Protein AF-A0A2W0AAY9-F1 (afdb_monomer_lite)

Foldseek 3Di:
DDDDDDDDDDDDDDDDDDPPPPPPDDDPPPPDFDPDQAKKFWFFKFFAPDKDWLFQLDADPPSFIWIWLDDHRMTTTITGHNDQFDDPDPRRVVSSVVVVVSCVVPTDTDGDDPSDIGNDSVVVNVVVVVVVVVD

pLDDT: mean 79.83, std 24.6, range [33.19, 98.56]

Sequence (135 aa):
MPVKTMRTARKSTGNNREDLHVRIGEASHTAETVPGEGGRYVYGIVQTKDHMNFGKIGIGGAGEPVYTVNYLDIAAVVSKTPVAIFDPTRENALAHEHVIETVMKNHTIIPMSFGTVFRTDDDIREVLKGIYASL

Structure (mmCIF, N/CA/C/O backbone):
data_AF-A0A2W0AAY9-F1
#
_entry.id   AF-A0A2W0AAY9-F1
#
loop_
_atom_site.group_PDB
_atom_site.id
_atom_site.type_symbol
_atom_site.label_atom_id
_atom_site.label_alt_id
_atom_site.label_comp_id
_atom_site.label_asym_id
_atom_site.label_entity_id
_atom_site.label_seq_id
_atom_site.pdbx_PDB_ins_code
_atom_site.Cartn_x
_atom_site.Cartn_y
_atom_site.Cartn_z
_atom_site.occupancy
_atom_site.B_iso_or_equiv
_atom_site.auth_seq_id
_atom_site.auth_comp_id
_atom_site.auth_asym_id
_atom_site.auth_atom_id
_atom_site.pdbx_PDB_model_num
ATOM 1 N N . MET A 1 1 ? 70.825 -18.031 16.652 1.00 38.88 1 MET A N 1
ATOM 2 C CA . MET A 1 1 ? 70.180 -17.193 17.685 1.00 38.88 1 MET A CA 1
ATOM 3 C C . MET A 1 1 ? 69.015 -17.974 18.283 1.00 38.88 1 MET A C 1
ATOM 5 O O . MET A 1 1 ? 68.163 -18.400 17.512 1.00 38.88 1 MET A O 1
ATOM 9 N N . PRO A 1 2 ? 69.016 -18.248 19.598 1.00 50.50 2 PRO A N 1
ATOM 10 C CA . PRO A 1 2 ? 67.968 -18.991 20.297 1.00 50.50 2 PRO A CA 1
ATOM 11 C C . PRO A 1 2 ? 66.962 -18.033 20.951 1.00 50.50 2 PRO A C 1
ATOM 13 O O . PRO A 1 2 ? 67.386 -16.997 21.444 1.00 50.50 2 PRO A O 1
ATOM 16 N N . VAL A 1 3 ? 65.684 -18.405 21.079 1.00 34.91 3 VAL A N 1
ATOM 17 C CA . VAL A 1 3 ? 64.885 -18.035 22.264 1.00 34.91 3 VAL A CA 1
ATOM 18 C C . VAL A 1 3 ? 63.888 -19.152 22.570 1.00 34.91 3 VAL A C 1
ATOM 20 O O . VAL A 1 3 ? 62.930 -19.405 21.848 1.00 34.91 3 VAL A O 1
ATOM 23 N N . LYS A 1 4 ? 64.153 -19.822 23.686 1.00 36.84 4 LYS A N 1
ATOM 24 C CA . LYS A 1 4 ? 63.231 -20.648 24.463 1.00 36.84 4 LYS A CA 1
ATOM 25 C C . LYS A 1 4 ? 62.432 -19.691 25.352 1.00 36.84 4 LYS A C 1
ATOM 27 O O . LYS A 1 4 ? 63.068 -18.853 25.981 1.00 36.84 4 LYS A O 1
ATOM 32 N N . THR A 1 5 ? 61.113 -19.832 25.496 1.00 36.00 5 THR A N 1
ATOM 33 C CA . THR A 1 5 ? 60.417 -19.516 26.763 1.00 36.00 5 THR A CA 1
ATOM 34 C C . THR A 1 5 ? 59.092 -20.274 26.863 1.00 36.00 5 THR A C 1
ATOM 36 O O . THR A 1 5 ? 58.284 -20.309 25.945 1.00 36.00 5 THR A O 1
ATOM 39 N N . MET A 1 6 ? 58.970 -20.937 28.011 1.00 38.47 6 MET A N 1
ATOM 40 C CA . MET A 1 6 ? 57.906 -21.805 28.514 1.00 38.47 6 MET A CA 1
ATOM 41 C C . MET A 1 6 ? 56.672 -21.018 28.988 1.00 38.47 6 MET A C 1
ATOM 43 O O . MET A 1 6 ? 56.782 -19.810 29.182 1.00 38.47 6 MET A O 1
ATOM 47 N N . ARG A 1 7 ? 55.630 -21.785 29.386 1.00 33.81 7 ARG A N 1
ATOM 48 C CA . ARG A 1 7 ? 54.525 -21.512 30.354 1.00 33.81 7 ARG A CA 1
ATOM 49 C C . ARG A 1 7 ? 53.152 -21.428 29.666 1.00 33.81 7 ARG A C 1
ATOM 51 O O . ARG A 1 7 ? 53.025 -20.701 28.701 1.00 33.81 7 ARG A O 1
ATOM 58 N N . THR A 1 8 ? 52.063 -22.093 30.063 1.00 33.50 8 THR A N 1
ATOM 59 C CA . THR A 1 8 ? 51.710 -23.015 31.161 1.00 33.50 8 THR A CA 1
ATOM 60 C C . THR A 1 8 ? 50.354 -23.638 30.784 1.00 33.50 8 THR A C 1
ATOM 62 O O . THR A 1 8 ? 49.500 -22.943 30.242 1.00 33.50 8 THR A O 1
ATOM 65 N N . ALA A 1 9 ? 50.118 -24.916 31.089 1.00 45.91 9 ALA A N 1
ATOM 66 C CA . ALA A 1 9 ? 48.795 -25.535 30.973 1.00 45.91 9 ALA A CA 1
ATOM 67 C C . ALA A 1 9 ? 47.847 -25.060 32.093 1.00 45.91 9 ALA A C 1
ATOM 69 O O . ALA A 1 9 ? 48.231 -25.093 33.262 1.00 45.91 9 ALA A O 1
ATOM 70 N N . ARG A 1 10 ? 46.591 -24.716 31.771 1.00 35.84 10 ARG A N 1
ATOM 71 C CA . ARG A 1 10 ? 45.456 -24.791 32.711 1.00 35.84 10 ARG A CA 1
ATOM 72 C C . ARG A 1 10 ? 44.188 -25.256 31.996 1.00 35.84 10 ARG A C 1
ATOM 74 O O . ARG A 1 10 ? 43.876 -24.821 30.896 1.00 35.84 10 ARG A O 1
ATOM 81 N N . LYS A 1 11 ? 43.503 -26.179 32.666 1.00 44.19 11 LYS A N 1
ATOM 82 C CA . LYS A 1 11 ? 42.285 -26.902 32.297 1.00 44.19 11 LYS A CA 1
ATOM 83 C C . LYS A 1 11 ? 41.090 -26.241 33.000 1.00 44.19 11 LYS A C 1
ATOM 85 O O . LYS A 1 11 ? 41.180 -26.044 34.207 1.00 44.19 11 LYS A O 1
ATOM 90 N N . SER A 1 12 ? 39.991 -25.974 32.295 1.00 36.59 12 SER A N 1
ATOM 91 C CA . SER A 1 12 ? 38.618 -25.874 32.843 1.00 36.59 12 SER A CA 1
ATOM 92 C C . SER A 1 12 ? 37.641 -25.812 31.661 1.00 36.59 12 SER A C 1
ATOM 94 O O . SER A 1 12 ? 37.704 -24.878 30.872 1.00 36.59 12 SER A O 1
ATOM 96 N N . THR A 1 13 ? 36.910 -26.877 31.332 1.00 36.78 13 THR A N 1
ATOM 97 C CA . THR A 1 13 ? 35.576 -27.201 31.878 1.00 36.78 13 THR A CA 1
ATOM 98 C C . THR A 1 13 ? 34.615 -26.011 31.804 1.00 36.78 13 THR A C 1
ATOM 100 O O . THR A 1 13 ? 34.746 -25.077 32.587 1.00 36.78 13 THR A O 1
ATOM 103 N N . GLY A 1 14 ? 33.630 -26.065 30.906 1.00 33.19 14 GLY A N 1
ATOM 104 C CA . GLY A 1 14 ? 32.575 -25.055 30.836 1.00 33.19 14 GLY A CA 1
ATOM 105 C C . GLY A 1 14 ? 31.747 -25.173 29.567 1.00 33.19 14 GLY A C 1
ATOM 106 O O . GLY A 1 14 ? 32.127 -24.663 28.524 1.00 33.19 14 GLY A O 1
ATOM 107 N N . ASN A 1 15 ? 30.646 -25.900 29.682 1.00 37.12 15 ASN A N 1
ATOM 108 C CA . ASN A 1 15 ? 29.690 -26.237 28.642 1.00 37.12 15 ASN A CA 1
ATOM 109 C C . ASN A 1 15 ? 28.821 -25.026 28.234 1.00 37.12 15 ASN A C 1
ATOM 111 O O . ASN A 1 15 ? 28.403 -24.257 29.096 1.00 37.12 15 ASN A O 1
ATOM 115 N N . ASN A 1 16 ? 28.492 -24.972 26.942 1.00 44.91 16 ASN A N 1
ATOM 116 C CA . ASN A 1 16 ? 27.255 -24.456 26.345 1.00 44.91 16 ASN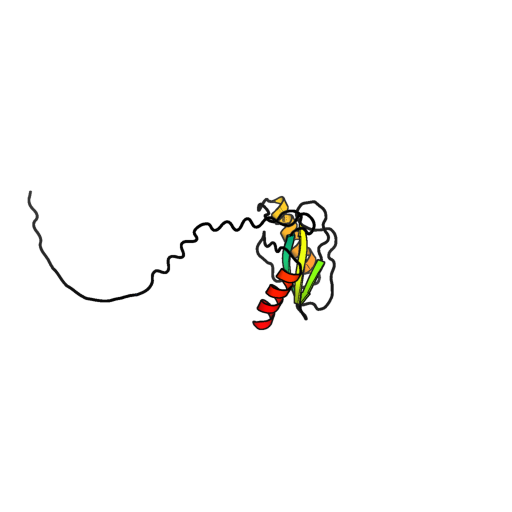 A CA 1
ATOM 117 C C . ASN A 1 16 ? 26.857 -22.984 26.579 1.00 44.91 16 ASN A C 1
ATOM 119 O O . ASN A 1 16 ? 26.232 -22.658 27.588 1.00 44.91 16 ASN A O 1
ATOM 123 N N . ARG A 1 17 ? 27.076 -22.130 25.568 1.00 41.09 17 ARG A N 1
ATOM 124 C CA . ARG A 1 17 ? 26.147 -21.051 25.188 1.00 41.09 17 ARG A CA 1
ATOM 125 C C . ARG A 1 17 ? 26.140 -20.917 23.667 1.00 41.09 17 ARG A C 1
ATOM 127 O O . ARG A 1 17 ? 27.178 -21.012 23.026 1.00 41.09 17 ARG A O 1
ATOM 134 N N . GLU A 1 18 ? 24.935 -20.816 23.139 1.00 42.56 18 GLU A N 1
ATOM 135 C CA . GLU A 1 18 ? 24.558 -21.045 21.754 1.00 42.56 18 GLU A CA 1
ATOM 136 C C . GLU A 1 18 ? 24.940 -19.866 20.857 1.00 42.56 18 GLU A C 1
ATOM 138 O O . GLU A 1 18 ? 24.327 -18.803 20.918 1.00 42.56 18 GLU A O 1
ATOM 143 N N . ASP A 1 19 ? 25.908 -20.080 19.969 1.00 34.84 19 ASP A N 1
ATOM 144 C CA . ASP A 1 19 ? 26.074 -19.253 18.779 1.00 34.84 19 ASP A CA 1
ATOM 145 C C . ASP A 1 19 ? 25.042 -19.704 17.737 1.00 34.84 19 ASP A C 1
ATOM 147 O O . ASP A 1 19 ? 25.349 -20.473 16.819 1.00 34.84 19 ASP A O 1
ATOM 151 N N . LEU A 1 20 ? 23.799 -19.235 17.888 1.00 40.38 20 LEU A N 1
ATOM 152 C CA . LEU A 1 20 ? 22.749 -19.346 16.876 1.00 40.38 20 LEU A CA 1
ATOM 153 C C . LEU A 1 20 ? 23.113 -18.449 15.682 1.00 40.38 20 LEU A C 1
ATOM 155 O O . LEU A 1 20 ? 22.537 -17.390 15.448 1.00 40.38 20 LEU A O 1
ATOM 159 N N . HIS A 1 21 ? 24.111 -18.884 14.917 1.00 35.22 21 HIS A N 1
ATOM 160 C CA . HIS A 1 21 ? 24.329 -18.418 13.561 1.00 35.22 21 HIS A CA 1
ATOM 161 C C . HIS A 1 21 ? 23.132 -18.887 12.739 1.00 35.22 21 HIS A C 1
ATOM 163 O O . HIS A 1 21 ? 23.084 -20.033 12.286 1.00 35.22 21 HIS A O 1
ATOM 169 N N . VAL A 1 22 ? 22.154 -18.001 12.560 1.00 35.56 22 VAL A N 1
ATOM 170 C CA . VAL A 1 22 ? 21.083 -18.181 11.583 1.00 35.56 22 VAL A CA 1
ATOM 171 C C . VAL A 1 22 ? 21.741 -18.186 10.207 1.00 35.56 22 VAL A C 1
ATOM 173 O O . VAL A 1 22 ? 21.984 -17.151 9.590 1.00 35.56 22 VAL A O 1
ATOM 176 N N . ARG A 1 23 ? 22.085 -19.384 9.737 1.00 40.12 23 ARG A N 1
ATOM 177 C CA . ARG A 1 23 ? 22.377 -19.635 8.333 1.00 40.12 23 ARG A CA 1
ATOM 178 C C . ARG A 1 23 ? 21.058 -19.467 7.597 1.00 40.12 23 ARG A C 1
ATOM 180 O O . ARG A 1 23 ? 20.274 -20.408 7.521 1.00 40.12 23 ARG A O 1
ATOM 187 N N . ILE A 1 24 ? 20.810 -18.261 7.090 1.00 48.47 24 ILE A N 1
ATOM 188 C CA . ILE A 1 24 ? 19.797 -18.023 6.061 1.00 48.47 24 ILE A CA 1
ATOM 189 C C . ILE A 1 24 ? 20.329 -18.703 4.795 1.00 48.47 24 ILE A C 1
ATOM 191 O O . ILE A 1 24 ? 20.974 -18.091 3.951 1.00 48.47 24 ILE A O 1
ATOM 195 N N . GLY A 1 25 ? 20.172 -20.025 4.757 1.00 34.09 25 GLY A N 1
ATOM 196 C CA . GLY A 1 25 ? 20.272 -20.812 3.545 1.00 34.09 25 GLY A CA 1
ATOM 197 C C . GLY A 1 25 ? 19.035 -20.527 2.712 1.00 34.09 25 GLY A C 1
ATOM 198 O O . GLY A 1 25 ? 17.918 -20.538 3.228 1.00 34.09 25 GLY A O 1
ATOM 199 N N . GLU A 1 26 ? 19.271 -20.231 1.443 1.00 46.94 26 GLU A N 1
ATOM 200 C CA . GLU A 1 26 ? 18.270 -20.075 0.401 1.00 46.94 26 GLU A CA 1
ATOM 201 C C . GLU A 1 26 ? 17.235 -21.204 0.469 1.00 46.94 26 GLU A C 1
ATOM 203 O O . GLU A 1 26 ? 17.510 -22.358 0.144 1.00 46.94 26 GLU A O 1
ATOM 208 N N . ALA A 1 27 ? 16.019 -20.853 0.870 1.00 36.41 27 ALA A N 1
ATOM 209 C CA . ALA A 1 27 ? 14.829 -21.605 0.526 1.00 36.41 27 ALA A CA 1
ATOM 210 C C . ALA A 1 27 ? 13.978 -20.692 -0.350 1.00 36.41 27 ALA A C 1
ATOM 212 O O . ALA A 1 27 ? 13.080 -19.988 0.112 1.00 36.41 27 ALA A O 1
ATOM 213 N N . SER A 1 28 ? 14.318 -20.690 -1.638 1.00 47.25 28 SER A N 1
ATOM 214 C CA . SER A 1 28 ? 13.440 -20.259 -2.714 1.00 47.25 28 SER A CA 1
ATOM 215 C C . SER A 1 28 ? 12.136 -21.046 -2.623 1.00 47.25 28 SER A C 1
ATOM 217 O O . SER A 1 28 ? 12.020 -22.147 -3.154 1.00 47.25 28 SER A O 1
ATOM 219 N N . HIS A 1 29 ? 11.132 -20.484 -1.959 1.00 37.22 29 HIS A N 1
ATOM 220 C CA . HIS A 1 29 ? 9.752 -20.862 -2.218 1.00 37.22 29 HIS A CA 1
ATOM 221 C C . HIS A 1 29 ? 9.264 -20.065 -3.425 1.00 37.22 29 HIS A C 1
ATOM 223 O O . HIS A 1 29 ? 8.485 -19.121 -3.309 1.00 37.22 29 HIS A O 1
ATOM 229 N N . THR A 1 30 ? 9.726 -20.475 -4.606 1.00 42.53 30 THR A N 1
ATOM 230 C CA . THR A 1 30 ? 9.047 -20.170 -5.865 1.00 42.53 30 THR A CA 1
ATOM 231 C C . THR A 1 30 ? 7.753 -20.980 -5.871 1.00 42.53 30 THR A C 1
ATOM 233 O O . THR A 1 30 ? 7.698 -22.097 -6.370 1.00 42.53 30 THR A O 1
ATOM 236 N N . ALA A 1 31 ? 6.721 -20.463 -5.213 1.00 41.50 31 ALA A N 1
ATOM 237 C CA . ALA A 1 31 ? 5.366 -20.954 -5.393 1.00 41.50 31 ALA A CA 1
ATOM 238 C C . ALA A 1 31 ? 4.723 -20.066 -6.455 1.00 41.50 31 ALA A C 1
ATOM 240 O O . ALA A 1 31 ? 4.442 -18.893 -6.205 1.00 41.50 31 ALA A O 1
ATOM 241 N N . GLU A 1 32 ? 4.588 -20.631 -7.650 1.00 41.00 32 GLU A N 1
ATOM 242 C CA . GLU A 1 32 ? 3.965 -20.010 -8.812 1.00 41.00 32 GLU A CA 1
ATOM 243 C C . GLU A 1 32 ? 2.607 -19.407 -8.434 1.00 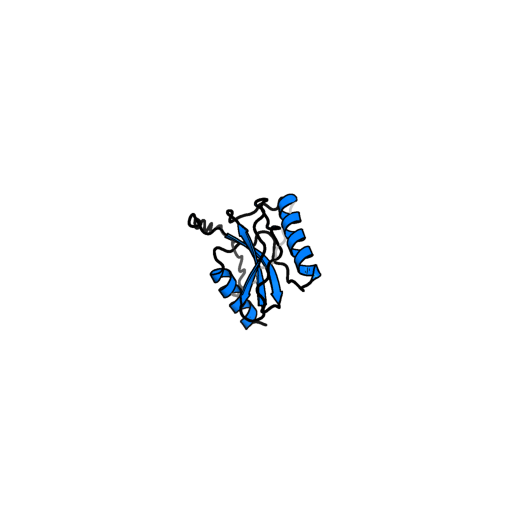41.00 32 GLU A C 1
ATOM 245 O O . GLU A 1 32 ? 1.764 -20.044 -7.797 1.00 41.00 32 GLU A O 1
ATOM 250 N N . THR A 1 33 ? 2.407 -18.144 -8.801 1.00 43.22 33 THR A N 1
ATOM 251 C CA . THR A 1 33 ? 1.114 -17.480 -8.695 1.00 43.22 33 THR A CA 1
ATOM 252 C C . THR A 1 33 ? 0.148 -18.137 -9.674 1.00 43.22 33 THR A C 1
ATOM 254 O O . THR A 1 33 ? 0.457 -18.317 -10.852 1.00 43.22 33 THR A O 1
ATOM 257 N N . VAL A 1 34 ? -1.041 -18.501 -9.194 1.00 48.03 34 VAL A N 1
ATOM 258 C CA . VAL A 1 34 ? -2.111 -19.015 -10.056 1.00 48.03 34 VAL A CA 1
ATOM 259 C C . VAL A 1 34 ? -2.428 -17.938 -11.109 1.00 48.03 34 VAL A C 1
ATOM 261 O O . VAL A 1 34 ? -2.650 -16.782 -10.727 1.00 48.03 34 VAL A O 1
ATOM 264 N N . PRO A 1 35 ? -2.436 -18.254 -12.418 1.00 39.53 35 PRO A N 1
ATOM 265 C CA . PRO A 1 35 ? -2.746 -17.271 -13.450 1.00 39.53 35 PRO A CA 1
ATOM 266 C C . PRO A 1 35 ? -4.184 -16.767 -13.275 1.00 39.53 35 PRO A C 1
ATOM 268 O O . PRO A 1 35 ? -5.134 -17.502 -13.530 1.00 39.53 35 PRO A O 1
ATOM 271 N N . GLY A 1 36 ? -4.351 -15.521 -12.826 1.00 51.84 36 GLY A N 1
ATOM 272 C CA . GLY A 1 36 ? -5.656 -14.852 -12.822 1.00 51.84 36 GLY A CA 1
ATOM 273 C C . GLY A 1 36 ? -5.907 -13.847 -11.699 1.00 51.84 36 GLY A C 1
ATOM 274 O O . GLY A 1 36 ? -6.631 -12.884 -11.935 1.00 51.84 36 GLY A O 1
ATOM 275 N N . GLU A 1 37 ? -5.313 -14.003 -10.510 1.00 61.66 37 GLU A N 1
ATOM 276 C CA . GLU A 1 37 ? -5.704 -13.159 -9.358 1.00 61.66 37 GLU A CA 1
ATOM 277 C C . GLU A 1 37 ? -4.720 -12.048 -8.978 1.00 61.66 37 GLU A C 1
ATOM 279 O O . GLU A 1 37 ? -5.132 -11.096 -8.303 1.00 61.66 37 GLU A O 1
ATOM 284 N N . GLY A 1 38 ? -3.477 -12.112 -9.476 1.00 78.25 38 GLY A N 1
ATOM 285 C CA . GLY A 1 38 ? -2.420 -11.126 -9.220 1.00 78.25 38 GLY A CA 1
ATOM 286 C C . GLY A 1 38 ? -2.042 -11.003 -7.735 1.00 78.25 38 GLY A C 1
ATOM 287 O O . GLY A 1 38 ? -2.845 -11.249 -6.842 1.00 78.25 38 GLY A O 1
ATOM 288 N N . GLY A 1 39 ? -0.812 -10.593 -7.443 1.00 92.19 39 GLY A N 1
ATOM 289 C CA . GLY A 1 39 ? -0.424 -10.235 -6.081 1.00 92.19 39 GLY A CA 1
ATOM 290 C C . GLY A 1 39 ? -1.141 -8.975 -5.576 1.00 92.19 39 GLY A C 1
ATOM 291 O O . GLY A 1 39 ? -1.805 -8.246 -6.323 1.00 92.19 39 GLY A O 1
ATOM 292 N N . ARG A 1 40 ? -0.981 -8.703 -4.283 1.00 95.44 40 ARG A N 1
ATOM 293 C CA . ARG A 1 40 ? -1.370 -7.465 -3.607 1.00 95.44 40 ARG A CA 1
ATOM 294 C C . ARG A 1 40 ? -0.128 -6.779 -3.090 1.00 95.44 40 ARG A C 1
ATOM 296 O O . ARG A 1 40 ? 0.484 -7.252 -2.138 1.00 95.44 40 ARG A O 1
ATOM 303 N N . TYR A 1 41 ? 0.242 -5.680 -3.727 1.00 97.00 41 TYR A N 1
ATOM 304 C CA . TYR A 1 41 ? 1.323 -4.841 -3.244 1.00 97.00 41 TYR A CA 1
ATOM 305 C C . TYR A 1 41 ? 0.801 -3.996 -2.081 1.00 97.00 41 TYR A C 1
ATOM 307 O O . TYR A 1 41 ? -0.186 -3.281 -2.248 1.00 97.00 41 TYR A O 1
ATOM 315 N N . VAL A 1 42 ? 1.446 -4.071 -0.916 1.00 98.00 42 VAL A N 1
ATOM 316 C CA . VAL A 1 42 ? 1.035 -3.370 0.308 1.00 98.00 42 VAL A CA 1
ATOM 317 C C . VAL A 1 42 ? 1.920 -2.150 0.532 1.00 98.00 42 VAL A C 1
ATOM 319 O O . VAL A 1 42 ? 3.142 -2.255 0.604 1.00 98.00 42 VAL A O 1
ATOM 322 N N . TYR A 1 43 ? 1.293 -0.985 0.673 1.00 98.25 43 TYR A N 1
ATOM 323 C CA . TYR A 1 43 ? 1.982 0.285 0.921 1.00 98.25 43 TYR A CA 1
ATOM 324 C C . TYR A 1 43 ? 2.127 0.584 2.412 1.00 98.25 43 TYR A C 1
ATOM 326 O O . TYR A 1 43 ? 3.129 1.141 2.848 1.00 98.25 43 TYR A O 1
ATOM 334 N N . GLY A 1 44 ? 1.129 0.210 3.208 1.00 98.25 44 GLY A N 1
ATOM 335 C CA . GLY A 1 44 ? 1.107 0.501 4.634 1.00 98.25 44 GLY A CA 1
ATOM 336 C C . GLY A 1 44 ? -0.221 0.146 5.281 1.00 98.25 44 GLY A C 1
ATOM 337 O O . GLY A 1 44 ? -1.123 -0.379 4.626 1.00 98.25 44 GLY A O 1
ATOM 338 N N . ILE A 1 45 ? -0.333 0.446 6.571 1.00 98.25 45 ILE A N 1
ATOM 339 C CA . ILE A 1 45 ? -1.529 0.193 7.379 1.00 98.25 45 ILE A CA 1
ATOM 340 C C . ILE A 1 45 ? -2.053 1.521 7.923 1.00 98.25 45 ILE A C 1
ATOM 342 O O . ILE A 1 45 ? -1.281 2.348 8.404 1.00 98.25 45 ILE A O 1
ATOM 346 N N . VAL A 1 46 ? -3.364 1.719 7.852 1.00 98.25 46 VAL A N 1
ATOM 347 C CA . VAL A 1 46 ? -4.079 2.887 8.378 1.00 98.25 46 VAL A CA 1
ATOM 348 C C . VAL A 1 46 ? -5.118 2.446 9.405 1.00 98.25 46 VAL A C 1
ATOM 350 O O . VAL A 1 46 ? -5.633 1.330 9.331 1.00 98.25 46 VAL A O 1
ATOM 353 N N . GLN A 1 47 ? -5.461 3.323 10.347 1.00 97.25 47 GLN A N 1
ATOM 354 C CA . GLN A 1 47 ? -6.603 3.109 11.235 1.00 97.25 47 GLN A CA 1
ATOM 355 C C . GLN A 1 47 ? -7.873 3.642 10.559 1.00 97.25 47 GLN A C 1
ATOM 357 O O . GLN A 1 47 ? -8.031 4.850 10.393 1.00 97.25 47 GLN A O 1
ATOM 362 N N . THR A 1 48 ? -8.758 2.749 10.122 1.00 96.81 48 THR A N 1
ATOM 363 C CA . THR A 1 48 ? -10.052 3.094 9.521 1.00 96.81 48 THR A CA 1
ATOM 364 C C . THR A 1 48 ? -10.990 1.888 9.495 1.00 96.81 48 THR A C 1
ATOM 366 O O . THR A 1 48 ? -10.558 0.747 9.326 1.00 96.81 48 THR A O 1
ATOM 369 N N . LYS A 1 49 ? -12.295 2.149 9.618 1.00 96.94 49 LYS A N 1
ATOM 370 C CA . LYS A 1 49 ? -13.364 1.165 9.367 1.00 96.94 49 LYS A CA 1
ATOM 371 C C . LYS A 1 49 ? -13.906 1.258 7.942 1.00 96.94 49 LYS A C 1
ATOM 373 O O . LYS A 1 49 ? -14.571 0.332 7.483 1.00 96.94 49 LYS A O 1
ATOM 378 N N . ASP A 1 50 ? -13.629 2.362 7.256 1.00 96.31 50 ASP A N 1
ATOM 379 C CA . ASP A 1 50 ? -14.201 2.654 5.952 1.00 96.31 50 ASP A CA 1
ATOM 380 C C . ASP A 1 50 ? -13.413 1.956 4.845 1.00 96.31 50 ASP A C 1
ATOM 382 O O . ASP A 1 50 ? -12.185 1.834 4.891 1.00 96.31 50 ASP A O 1
ATOM 386 N N . HIS A 1 51 ? -14.127 1.513 3.814 1.00 96.19 51 HIS A N 1
ATOM 387 C CA . HIS A 1 51 ? -13.495 1.090 2.573 1.00 96.19 51 HIS A CA 1
ATOM 388 C C . HIS A 1 51 ? -13.111 2.323 1.763 1.00 96.19 51 HIS A C 1
ATOM 390 O O . HIS A 1 51 ? -13.962 3.146 1.424 1.00 96.19 51 HIS A O 1
ATOM 396 N N . MET A 1 52 ? -11.829 2.440 1.435 1.00 96.62 52 MET A N 1
ATOM 397 C CA . MET A 1 52 ? -11.286 3.608 0.759 1.00 96.62 52 MET A CA 1
ATOM 398 C C . MET A 1 52 ? -10.717 3.259 -0.610 1.00 96.62 52 MET A C 1
ATOM 400 O O . MET A 1 52 ? -10.233 2.152 -0.847 1.00 96.62 52 MET A O 1
ATOM 404 N N . ASN A 1 53 ? -10.738 4.247 -1.502 1.00 96.19 53 ASN A N 1
ATOM 405 C CA . ASN A 1 53 ? -10.094 4.207 -2.806 1.00 96.19 53 ASN A CA 1
ATOM 406 C C . ASN A 1 53 ? -9.298 5.504 -3.001 1.00 96.19 53 ASN A C 1
ATOM 408 O O . ASN A 1 53 ? -9.828 6.592 -2.780 1.00 96.19 53 ASN A O 1
ATOM 412 N N . PHE A 1 54 ? -8.039 5.381 -3.411 1.00 96.44 54 PHE A N 1
ATOM 413 C CA . PHE A 1 54 ? -7.104 6.498 -3.585 1.00 96.44 54 PHE A CA 1
ATOM 414 C C . PHE A 1 54 ? -6.814 6.802 -5.063 1.00 96.44 54 PHE A C 1
ATOM 416 O O . PHE A 1 54 ? -5.923 7.583 -5.386 1.00 96.44 54 PHE A O 1
ATOM 423 N N . GLY A 1 55 ? -7.581 6.203 -5.974 1.00 96.00 55 GLY A N 1
ATOM 424 C CA . GLY A 1 55 ? -7.431 6.356 -7.412 1.00 96.00 55 GLY A CA 1
ATOM 425 C C . GLY A 1 55 ? -6.409 5.400 -8.024 1.00 96.00 55 GLY A C 1
ATOM 426 O O . GLY A 1 55 ? -5.856 4.514 -7.373 1.00 96.00 55 GLY A O 1
ATOM 427 N N . LYS A 1 56 ? -6.182 5.577 -9.327 1.00 96.62 56 LYS A N 1
ATOM 428 C CA . LYS A 1 56 ? -5.323 4.741 -10.181 1.00 96.62 56 LYS A CA 1
ATOM 429 C C . LYS A 1 56 ? -3.849 5.141 -10.087 1.00 96.62 56 LYS A C 1
ATOM 431 O O . LYS A 1 56 ? -3.243 5.536 -11.077 1.00 96.62 56 LYS A O 1
ATOM 436 N N . ILE A 1 57 ? -3.312 5.090 -8.874 1.00 96.06 57 ILE A N 1
ATOM 437 C CA . ILE A 1 57 ? -1.938 5.499 -8.546 1.00 96.06 57 ILE A CA 1
ATOM 438 C C . ILE A 1 57 ? -1.059 4.311 -8.127 1.00 96.06 57 ILE A C 1
ATOM 440 O O . ILE A 1 57 ? -0.013 4.495 -7.514 1.00 96.06 57 ILE A O 1
ATOM 444 N N . GLY A 1 58 ? -1.498 3.084 -8.429 1.00 94.19 58 GLY A N 1
ATOM 445 C CA . GLY A 1 58 ? -0.777 1.859 -8.107 1.00 94.19 58 GLY A CA 1
ATOM 446 C C . GLY A 1 58 ? 0.596 1.762 -8.780 1.00 94.19 58 GLY A C 1
ATOM 447 O O . GLY A 1 58 ? 0.861 2.371 -9.817 1.00 94.19 58 GLY A O 1
ATOM 448 N N . ILE A 1 59 ? 1.472 0.960 -8.178 1.00 92.62 59 ILE A N 1
ATOM 449 C CA . ILE A 1 59 ? 2.839 0.717 -8.646 1.00 92.62 59 ILE A CA 1
ATOM 450 C C . ILE A 1 59 ? 2.837 -0.163 -9.905 1.00 92.62 59 ILE A C 1
ATOM 452 O O . ILE A 1 59 ? 1.905 -0.931 -10.136 1.00 92.62 59 ILE A O 1
ATOM 456 N N . GLY A 1 60 ? 3.890 -0.069 -10.723 1.00 84.81 60 GLY A N 1
ATOM 457 C CA . GLY A 1 60 ? 4.069 -0.916 -11.908 1.00 84.81 60 GLY A CA 1
ATOM 458 C C . GLY A 1 60 ? 3.471 -0.357 -13.202 1.00 84.81 60 GLY A C 1
ATOM 459 O O . GLY A 1 60 ? 3.335 -1.096 -14.172 1.00 84.81 60 GLY A O 1
ATOM 460 N N . GLY A 1 61 ? 3.088 0.924 -13.234 1.00 79.31 61 GLY A N 1
ATOM 461 C CA . GLY A 1 61 ? 2.710 1.641 -14.463 1.00 79.31 61 GLY A CA 1
ATOM 462 C C . GLY A 1 61 ? 1.376 1.227 -15.100 1.00 79.31 61 GLY A C 1
ATOM 463 O O . GLY A 1 61 ? 0.891 1.912 -15.995 1.00 79.31 61 GLY A O 1
ATOM 464 N N . ALA A 1 62 ? 0.740 0.156 -14.617 1.00 83.06 62 ALA A N 1
ATOM 465 C CA . ALA A 1 62 ? -0.549 -0.334 -15.108 1.00 83.06 62 ALA A CA 1
ATOM 466 C C . ALA A 1 62 ? -1.746 0.546 -14.693 1.00 83.06 62 ALA A C 1
ATOM 468 O O . ALA A 1 62 ? -2.851 0.372 -15.206 1.00 83.06 62 ALA A O 1
ATOM 469 N N . GLY A 1 63 ? -1.545 1.502 -13.777 1.00 85.31 63 GLY A N 1
ATOM 470 C CA . GLY A 1 63 ? -2.621 2.365 -13.281 1.00 85.31 63 GLY A CA 1
ATOM 471 C C . GLY A 1 63 ? -3.655 1.597 -12.457 1.00 85.31 63 GLY A C 1
ATOM 472 O O . GLY A 1 63 ? -4.853 1.884 -12.531 1.00 85.31 63 GLY A O 1
ATOM 473 N N . GLU A 1 64 ? -3.205 0.604 -11.691 1.00 94.31 64 GLU A N 1
ATOM 474 C CA . GLU A 1 64 ? -4.075 -0.167 -10.807 1.00 94.31 64 GLU A CA 1
ATOM 475 C C . GLU A 1 64 ? -4.631 0.730 -9.689 1.00 94.31 64 GLU A C 1
ATOM 477 O O . GLU A 1 64 ? -3.918 1.601 -9.170 1.00 94.31 64 GLU A O 1
ATOM 482 N N . PRO A 1 65 ? -5.914 0.574 -9.320 1.00 96.50 65 PRO A N 1
ATOM 483 C CA . PRO A 1 65 ? -6.493 1.336 -8.231 1.00 96.50 65 PRO A CA 1
ATOM 484 C C . PRO A 1 65 ? -5.837 0.945 -6.906 1.00 96.50 65 PRO A C 1
ATOM 486 O O . PRO A 1 65 ? -5.664 -0.239 -6.608 1.00 96.50 65 PRO A O 1
ATOM 489 N N . VAL A 1 66 ? -5.525 1.949 -6.091 1.00 98.19 66 VAL A N 1
ATOM 490 C CA . VAL A 1 66 ? -5.131 1.752 -4.697 1.00 98.19 66 VAL A CA 1
ATOM 491 C C . VAL A 1 66 ? -6.385 1.783 -3.829 1.00 98.19 66 VAL A C 1
ATOM 493 O O . VAL A 1 66 ? -7.192 2.711 -3.922 1.00 98.19 66 VAL A O 1
ATOM 496 N N . TYR A 1 67 ? -6.560 0.770 -2.989 1.00 98.12 67 TYR A N 1
ATOM 497 C CA . TYR A 1 67 ? -7.738 0.581 -2.147 1.00 98.12 67 TYR A CA 1
ATOM 498 C C . TYR A 1 67 ? -7.366 -0.033 -0.795 1.00 98.12 67 TYR A C 1
ATOM 500 O O . TYR A 1 67 ? -6.199 -0.342 -0.549 1.00 98.12 67 TYR A O 1
ATOM 508 N N . THR A 1 68 ? -8.345 -0.195 0.095 1.00 98.44 68 THR A N 1
ATOM 509 C CA . THR A 1 68 ? -8.125 -0.806 1.411 1.00 98.44 68 THR A CA 1
ATOM 510 C C . THR A 1 68 ? -8.628 -2.242 1.519 1.00 98.44 68 THR A C 1
ATOM 512 O O . THR A 1 68 ? -9.726 -2.574 1.070 1.00 98.44 68 THR A O 1
ATOM 515 N N . VAL A 1 69 ? -7.845 -3.080 2.199 1.00 98.25 69 VAL A N 1
ATOM 516 C CA . VAL A 1 69 ? -8.286 -4.368 2.749 1.00 98.25 69 VAL A CA 1
ATOM 517 C C . VAL A 1 69 ? -8.422 -4.203 4.258 1.00 98.25 69 VAL A C 1
ATOM 519 O O . VAL A 1 69 ? -7.433 -3.992 4.956 1.00 98.25 69 VAL A O 1
ATOM 522 N N . ASN A 1 70 ? -9.657 -4.255 4.752 1.00 98.31 70 ASN A N 1
ATOM 523 C CA . ASN A 1 70 ? -9.994 -3.902 6.129 1.00 98.31 70 ASN A CA 1
ATOM 524 C C . ASN A 1 70 ? -10.027 -5.130 7.055 1.00 98.31 70 ASN A C 1
ATOM 526 O O . ASN A 1 70 ? -10.454 -6.217 6.657 1.00 98.31 70 ASN A O 1
ATOM 530 N N . TYR A 1 71 ? -9.651 -4.913 8.313 1.00 98.06 71 TYR A N 1
ATOM 531 C CA . TYR A 1 71 ? -9.879 -5.803 9.445 1.00 98.06 71 TYR A CA 1
ATOM 532 C C . TYR A 1 71 ? -10.247 -4.960 10.675 1.00 98.06 71 TYR A C 1
ATOM 534 O O . TYR A 1 71 ? -9.414 -4.233 11.211 1.00 98.06 71 TYR A O 1
ATOM 542 N N . LEU A 1 72 ? -11.502 -5.061 11.128 1.00 96.75 72 LEU A N 1
ATOM 543 C CA . LEU A 1 72 ? -12.055 -4.224 12.203 1.00 96.75 72 LEU A CA 1
ATOM 544 C C . LEU A 1 72 ? -11.850 -2.722 11.918 1.00 96.75 72 LEU A C 1
ATOM 546 O O . LEU A 1 72 ? -12.401 -2.219 10.943 1.00 96.75 72 LEU A O 1
ATOM 550 N N . ASP A 1 73 ? -11.113 -2.006 12.768 1.00 97.12 73 ASP A N 1
ATOM 551 C CA . ASP A 1 73 ? -10.800 -0.581 12.630 1.00 97.12 73 ASP A CA 1
ATOM 552 C C . ASP A 1 73 ? -9.380 -0.296 12.120 1.00 97.12 73 ASP A C 1
ATOM 554 O O . ASP A 1 73 ? -8.916 0.839 12.216 1.00 97.12 73 ASP A O 1
ATOM 558 N N . ILE A 1 74 ? -8.708 -1.287 11.528 1.00 97.88 74 ILE A N 1
ATOM 559 C CA . ILE A 1 74 ? -7.469 -1.093 10.766 1.00 97.88 74 ILE A CA 1
ATOM 560 C C . ILE A 1 74 ? -7.620 -1.607 9.333 1.00 97.88 74 ILE A C 1
ATOM 562 O O . ILE A 1 74 ? -8.419 -2.499 9.045 1.00 97.88 74 ILE A O 1
ATOM 566 N N . ALA A 1 75 ? -6.834 -1.064 8.410 1.00 98.44 75 ALA A N 1
ATOM 567 C CA . ALA A 1 75 ? -6.838 -1.511 7.027 1.00 98.44 75 ALA A CA 1
ATOM 568 C C . ALA A 1 75 ? -5.461 -1.402 6.374 1.00 98.44 75 ALA A C 1
ATOM 570 O O . ALA A 1 75 ? -4.730 -0.439 6.592 1.00 98.44 75 ALA A O 1
ATOM 571 N N . ALA A 1 76 ? -5.126 -2.375 5.532 1.00 98.50 76 ALA A N 1
ATOM 572 C CA . ALA A 1 76 ? -3.961 -2.306 4.663 1.00 98.50 76 ALA A CA 1
ATOM 573 C C . ALA A 1 76 ? -4.305 -1.517 3.397 1.00 98.50 76 ALA A C 1
ATOM 575 O O . ALA A 1 76 ? -5.322 -1.784 2.758 1.00 98.50 76 ALA A O 1
ATOM 576 N N . VAL A 1 77 ? -3.442 -0.579 3.014 1.00 98.56 77 VAL A N 1
ATOM 577 C CA . VAL A 1 77 ? -3.516 0.133 1.735 1.00 98.56 77 VAL A CA 1
ATOM 578 C C . VAL A 1 77 ? -2.771 -0.683 0.689 1.00 98.56 77 VAL A C 1
ATOM 580 O O . VAL A 1 77 ? -1.578 -0.951 0.856 1.00 98.56 77 VAL A O 1
ATOM 583 N N . VAL A 1 78 ? -3.458 -1.078 -0.384 1.00 98.06 78 VAL A N 1
ATOM 584 C CA . VAL A 1 78 ? -2.938 -2.029 -1.372 1.00 98.06 78 VAL A CA 1
ATOM 585 C C . VAL A 1 78 ? -3.304 -1.667 -2.807 1.00 98.06 78 VAL A C 1
ATOM 587 O O . VAL A 1 78 ? -4.262 -0.939 -3.050 1.00 98.06 78 VAL A O 1
ATOM 590 N N . SER A 1 79 ? -2.572 -2.222 -3.769 1.00 97.06 79 SER A N 1
ATOM 591 C CA . SER A 1 79 ? -2.969 -2.286 -5.181 1.00 97.06 79 SER A CA 1
ATOM 592 C C . SER A 1 79 ? -2.748 -3.696 -5.724 1.00 97.06 79 SER A C 1
ATOM 594 O O . SER A 1 79 ? -1.949 -4.473 -5.188 1.00 97.06 79 SER A O 1
ATOM 596 N N . LYS A 1 80 ? -3.481 -4.055 -6.781 1.00 94.38 80 LYS A N 1
ATOM 597 C CA . LYS A 1 80 ? -3.233 -5.311 -7.495 1.00 94.38 80 LYS A CA 1
ATOM 598 C C . LYS A 1 80 ? -1.955 -5.194 -8.318 1.00 94.38 80 LYS A C 1
ATOM 600 O O . LYS A 1 80 ? -1.621 -4.123 -8.809 1.00 94.38 80 LYS A O 1
ATOM 605 N N . THR A 1 81 ? -1.253 -6.306 -8.483 1.00 91.25 81 THR A N 1
ATOM 606 C CA . THR A 1 81 ? -0.051 -6.376 -9.317 1.00 91.25 81 THR A CA 1
ATOM 607 C C . THR A 1 81 ? 0.032 -7.736 -10.009 1.00 91.25 81 THR A C 1
ATOM 609 O O . THR A 1 81 ? -0.230 -8.756 -9.373 1.00 91.25 81 THR A O 1
ATOM 612 N N . PRO A 1 82 ? 0.419 -7.811 -11.292 1.00 85.19 82 PRO A N 1
ATOM 613 C CA . PRO A 1 82 ? 0.695 -9.093 -11.937 1.00 85.19 82 PRO A CA 1
ATOM 614 C C . PRO A 1 82 ? 2.021 -9.712 -11.463 1.00 85.19 82 PRO A C 1
ATOM 616 O O . PRO A 1 82 ? 2.242 -10.905 -11.656 1.00 85.19 82 PRO A O 1
ATOM 619 N N . VAL A 1 83 ? 2.902 -8.918 -10.845 1.00 78.56 83 VAL A N 1
ATOM 620 C CA . VAL A 1 83 ? 4.249 -9.327 -10.435 1.00 78.56 83 VAL A CA 1
ATOM 621 C C . VAL A 1 83 ? 4.318 -9.520 -8.923 1.00 78.56 83 VAL A C 1
ATOM 623 O O . VAL A 1 83 ? 3.820 -8.690 -8.160 1.00 78.56 83 VAL A O 1
ATOM 626 N N . ALA A 1 84 ? 4.963 -10.607 -8.497 1.00 78.25 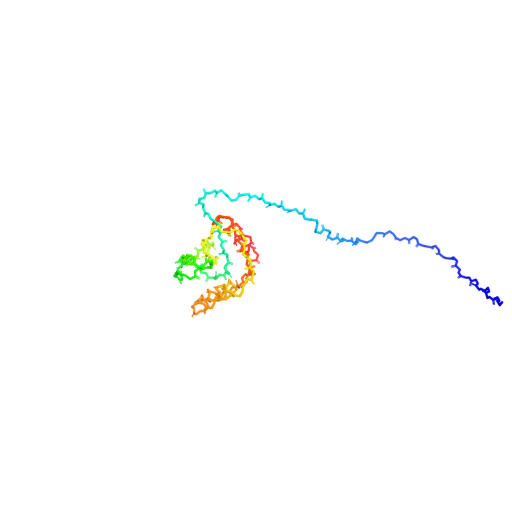84 ALA A N 1
ATOM 627 C CA . ALA A 1 84 ? 5.194 -10.917 -7.086 1.00 78.25 84 ALA A CA 1
ATOM 628 C C . ALA A 1 84 ? 6.434 -10.217 -6.497 1.00 78.25 84 ALA A C 1
ATOM 630 O O . ALA A 1 84 ? 6.528 -10.066 -5.284 1.00 78.25 84 ALA A O 1
ATOM 631 N N . ILE A 1 85 ? 7.384 -9.803 -7.342 1.00 83.75 85 ILE A N 1
ATOM 632 C CA . ILE A 1 85 ? 8.659 -9.193 -6.945 1.00 83.75 85 ILE A CA 1
ATOM 633 C C . ILE A 1 85 ? 8.854 -7.903 -7.740 1.00 83.75 85 ILE A C 1
ATOM 635 O O . ILE A 1 85 ? 8.742 -7.907 -8.963 1.00 83.75 85 ILE A O 1
ATOM 639 N N . PHE A 1 86 ? 9.165 -6.811 -7.047 1.00 86.12 86 PHE A N 1
ATOM 640 C CA . PHE A 1 86 ? 9.507 -5.536 -7.669 1.00 86.12 86 PHE A CA 1
ATOM 641 C C . PHE A 1 86 ? 10.975 -5.218 -7.437 1.00 86.12 86 PHE A C 1
ATOM 643 O O 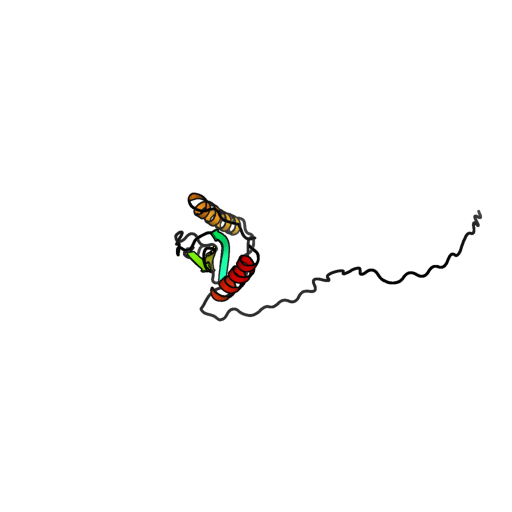. PHE A 1 86 ? 11.419 -5.142 -6.291 1.00 86.12 86 PHE A O 1
ATOM 650 N N . ASP A 1 87 ? 11.701 -4.950 -8.519 1.00 88.38 87 ASP A N 1
ATOM 651 C CA . ASP A 1 87 ? 13.022 -4.349 -8.407 1.00 88.38 87 ASP A CA 1
ATOM 652 C C . ASP A 1 87 ? 12.884 -2.924 -7.842 1.00 88.38 87 ASP A C 1
ATOM 654 O O . ASP A 1 87 ? 12.000 -2.173 -8.286 1.00 88.38 87 ASP A O 1
ATOM 658 N N . PRO A 1 88 ? 13.751 -2.511 -6.899 1.00 90.44 88 PRO A N 1
ATOM 659 C CA . PRO A 1 88 ? 13.734 -1.180 -6.295 1.00 90.44 88 PRO A CA 1
ATOM 660 C C . PRO A 1 88 ? 14.338 -0.139 -7.247 1.00 90.44 88 PRO A C 1
ATOM 662 O O . PRO A 1 88 ? 15.302 0.562 -6.936 1.00 90.44 88 PRO A O 1
ATOM 665 N N . THR A 1 89 ? 13.786 -0.052 -8.454 1.00 94.12 89 THR A N 1
ATOM 666 C CA . THR A 1 89 ? 14.117 1.001 -9.406 1.00 94.12 89 THR A CA 1
ATOM 667 C C . THR A 1 89 ? 13.636 2.344 -8.864 1.00 94.12 89 THR A C 1
ATOM 669 O O . THR A 1 89 ? 12.689 2.422 -8.078 1.00 94.12 89 THR A O 1
ATOM 672 N N . ARG A 1 90 ? 14.262 3.433 -9.320 1.00 94.69 90 ARG A N 1
ATOM 673 C CA . ARG A 1 90 ? 13.849 4.792 -8.945 1.00 94.69 90 ARG A CA 1
ATOM 674 C C . ARG A 1 90 ? 12.366 5.040 -9.226 1.00 94.69 90 ARG A C 1
ATOM 676 O O . ARG A 1 90 ? 11.694 5.660 -8.415 1.00 94.69 90 ARG A O 1
ATOM 683 N N . GLU A 1 91 ? 11.876 4.571 -10.369 1.00 93.62 91 GLU A N 1
ATOM 684 C CA . GLU A 1 91 ? 10.477 4.725 -10.769 1.00 93.62 91 GLU A CA 1
ATOM 685 C C . GLU A 1 91 ? 9.531 4.011 -9.799 1.00 93.62 91 GLU A C 1
ATOM 687 O O . GLU A 1 91 ? 8.599 4.625 -9.283 1.00 93.62 91 GLU A O 1
ATOM 692 N N . ASN A 1 92 ? 9.822 2.750 -9.477 1.00 94.38 92 ASN A N 1
ATOM 693 C CA . ASN A 1 92 ? 9.008 1.964 -8.557 1.00 94.38 92 ASN A CA 1
ATOM 694 C C . ASN A 1 92 ? 9.025 2.544 -7.137 1.00 94.38 92 ASN A C 1
ATOM 696 O O . ASN A 1 92 ? 7.975 2.647 -6.504 1.00 94.38 92 ASN A O 1
ATOM 700 N N . ALA A 1 93 ? 10.198 2.955 -6.647 1.00 94.56 93 ALA A N 1
ATOM 701 C CA . ALA A 1 93 ? 10.336 3.573 -5.333 1.00 94.56 93 ALA A CA 1
ATOM 702 C C . ALA A 1 93 ? 9.551 4.891 -5.247 1.00 94.56 93 ALA A C 1
ATOM 704 O O . ALA A 1 93 ? 8.798 5.095 -4.301 1.00 94.56 93 ALA A O 1
ATOM 705 N N . LEU A 1 94 ? 9.646 5.755 -6.263 1.00 95.44 94 LEU A N 1
ATOM 706 C CA . LEU A 1 94 ? 8.873 6.999 -6.302 1.00 95.44 94 LEU A CA 1
ATOM 707 C C . LEU A 1 94 ? 7.364 6.745 -6.379 1.00 95.44 94 LEU A C 1
ATOM 709 O O . LEU A 1 94 ? 6.602 7.458 -5.735 1.00 95.44 94 LEU A O 1
ATOM 713 N N . ALA A 1 95 ? 6.920 5.731 -7.127 1.00 95.69 95 ALA A N 1
ATOM 714 C CA . ALA A 1 95 ? 5.509 5.353 -7.169 1.00 95.69 95 ALA A CA 1
ATOM 715 C C . ALA A 1 95 ? 5.011 4.847 -5.804 1.00 95.69 95 ALA A C 1
ATOM 717 O O . ALA A 1 95 ? 3.909 5.192 -5.384 1.00 95.69 95 ALA A O 1
ATOM 718 N N . HIS A 1 96 ? 5.827 4.064 -5.094 1.00 97.00 96 HIS A N 1
ATOM 719 C CA . HIS A 1 96 ? 5.528 3.616 -3.735 1.00 97.00 96 HIS A CA 1
ATOM 720 C C . HIS A 1 96 ? 5.363 4.792 -2.765 1.00 97.00 96 HIS A C 1
ATOM 722 O O . HIS A 1 96 ? 4.325 4.898 -2.108 1.00 97.00 96 HIS A O 1
ATOM 728 N N . GLU A 1 97 ? 6.338 5.702 -2.739 1.00 97.00 97 GLU A N 1
ATOM 729 C CA . GLU A 1 97 ? 6.293 6.904 -1.899 1.00 97.00 97 GLU A CA 1
ATOM 730 C C . GLU A 1 97 ? 5.104 7.802 -2.255 1.00 97.00 97 GLU A C 1
ATOM 732 O O . GLU A 1 97 ? 4.392 8.273 -1.372 1.00 97.00 97 GLU A O 1
ATOM 737 N N . HIS A 1 98 ? 4.804 7.974 -3.544 1.00 97.25 98 HIS A N 1
ATOM 738 C CA . HIS A 1 98 ? 3.686 8.805 -3.989 1.00 97.25 98 HIS A CA 1
ATOM 739 C C . HIS A 1 98 ? 2.327 8.333 -3.446 1.00 97.25 98 HIS A C 1
ATOM 741 O O . HIS A 1 98 ? 1.466 9.151 -3.095 1.00 97.25 98 HIS A O 1
ATOM 747 N N . VAL A 1 99 ? 2.119 7.015 -3.358 1.00 97.94 99 VAL A N 1
ATOM 748 C CA . VAL A 1 99 ? 0.909 6.455 -2.743 1.00 97.94 99 VAL A CA 1
ATOM 749 C C . VAL A 1 99 ? 0.866 6.781 -1.256 1.00 97.94 99 VAL A C 1
ATOM 751 O O . VAL A 1 99 ? -0.158 7.269 -0.778 1.00 97.94 99 VAL A O 1
ATOM 754 N N . ILE A 1 100 ? 1.971 6.567 -0.539 1.00 98.25 100 ILE A N 1
ATOM 755 C CA . ILE A 1 100 ? 2.072 6.860 0.896 1.00 98.25 100 ILE A CA 1
ATOM 756 C C . ILE A 1 100 ? 1.773 8.341 1.156 1.00 98.25 100 ILE A C 1
ATOM 758 O O . ILE A 1 100 ? 0.877 8.651 1.940 1.00 98.25 100 ILE A O 1
ATOM 762 N N . GLU A 1 101 ? 2.423 9.255 0.433 1.00 98.12 101 GLU A N 1
ATOM 763 C CA . GLU A 1 101 ? 2.181 10.700 0.526 1.00 98.12 101 GLU A CA 1
ATOM 764 C C . GLU A 1 101 ? 0.717 11.066 0.248 1.00 98.12 101 GLU A C 1
ATOM 766 O O . GLU A 1 101 ? 0.149 11.953 0.889 1.00 98.12 101 GLU A O 1
ATOM 771 N N . THR A 1 102 ? 0.074 10.387 -0.705 1.00 97.94 102 THR A N 1
ATOM 772 C CA . THR A 1 102 ? -1.335 10.628 -1.032 1.00 97.94 102 THR A CA 1
ATOM 773 C C . THR A 1 102 ? -2.263 10.200 0.100 1.00 97.94 102 THR A C 1
ATOM 775 O O . THR A 1 102 ? -3.196 10.937 0.425 1.00 97.94 102 THR A O 1
ATOM 778 N N . VAL A 1 103 ? -1.996 9.058 0.736 1.00 98.06 103 VAL A N 1
ATOM 779 C CA . VAL A 1 103 ? -2.748 8.598 1.913 1.00 98.06 103 VAL A CA 1
ATOM 780 C C . VAL A 1 103 ? -2.547 9.561 3.087 1.00 98.06 103 VAL A C 1
ATOM 782 O O . VAL A 1 103 ? -3.526 9.949 3.733 1.00 98.06 103 VAL A O 1
ATOM 785 N N . MET A 1 104 ? -1.308 10.025 3.298 1.00 97.81 104 MET A N 1
ATOM 786 C CA . MET A 1 104 ? -0.926 10.945 4.379 1.00 97.81 104 MET A CA 1
ATOM 787 C C . MET A 1 104 ? -1.694 12.269 4.382 1.00 97.81 104 MET A C 1
ATOM 789 O O . MET A 1 104 ? -1.827 12.893 5.432 1.00 97.81 104 MET A O 1
ATOM 793 N N . LYS A 1 105 ? -2.246 12.697 3.238 1.00 96.94 105 LYS A N 1
ATOM 794 C CA . LYS A 1 105 ? -3.057 13.924 3.151 1.00 96.94 105 LYS A CA 1
ATOM 795 C C . LYS A 1 105 ? -4.286 13.891 4.057 1.00 96.94 105 LYS A C 1
ATOM 797 O O . LYS A 1 105 ? -4.706 14.942 4.526 1.00 96.94 105 LYS A O 1
ATOM 802 N N . ASN A 1 106 ? -4.862 12.707 4.272 1.00 95.44 106 ASN A N 1
ATOM 803 C CA . ASN A 1 106 ? -6.114 12.549 5.013 1.00 95.44 106 ASN A CA 1
ATOM 804 C C . ASN A 1 106 ? -6.024 11.527 6.160 1.00 95.44 106 ASN A C 1
ATOM 806 O O . ASN A 1 106 ? -6.922 11.497 6.992 1.00 95.44 106 ASN A O 1
ATOM 810 N N . HIS A 1 107 ? -4.995 10.670 6.192 1.00 96.44 107 HIS A N 1
ATOM 811 C CA . HIS A 1 107 ? -4.877 9.563 7.149 1.00 96.44 107 HIS A CA 1
ATOM 812 C C . HIS A 1 107 ? -3.451 9.427 7.670 1.00 96.44 107 HIS A C 1
ATOM 814 O O . HIS A 1 107 ? -2.488 9.628 6.938 1.00 96.44 107 HIS A O 1
ATOM 820 N N . THR A 1 108 ? -3.300 9.000 8.920 1.00 96.94 108 THR A N 1
ATOM 821 C CA . THR A 1 108 ? -2.011 8.511 9.412 1.00 96.94 108 THR A CA 1
ATOM 822 C C . THR A 1 108 ? -1.793 7.088 8.906 1.00 96.94 108 THR A C 1
ATOM 824 O O . THR A 1 108 ? -2.665 6.234 9.060 1.00 96.94 108 THR A O 1
ATOM 827 N N . ILE A 1 109 ? -0.631 6.840 8.305 1.00 97.94 109 ILE A N 1
ATOM 828 C CA . ILE A 1 109 ? -0.231 5.539 7.763 1.00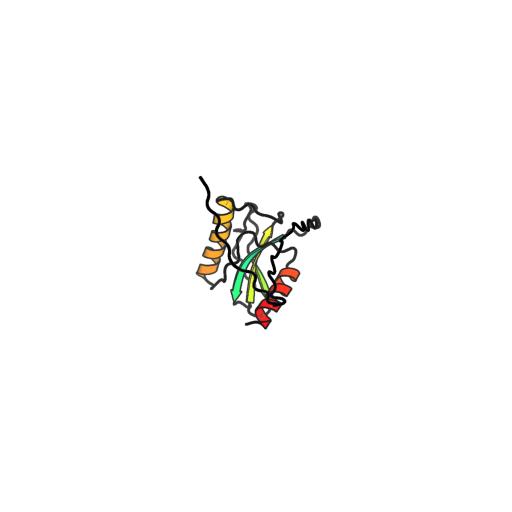 97.94 109 ILE A CA 1
ATOM 829 C C . ILE A 1 109 ? 1.056 5.073 8.442 1.00 97.94 109 ILE A C 1
ATOM 831 O O . ILE A 1 109 ? 1.961 5.874 8.666 1.00 97.94 109 ILE A O 1
ATOM 835 N N . ILE A 1 110 ? 1.132 3.780 8.754 1.00 97.50 110 ILE A N 1
ATOM 836 C CA . ILE A 1 110 ? 2.365 3.073 9.105 1.00 97.50 110 ILE A CA 1
ATOM 837 C C . ILE A 1 110 ? 2.921 2.496 7.798 1.00 97.50 110 ILE A C 1
ATOM 839 O O . ILE A 1 110 ? 2.329 1.545 7.273 1.00 97.50 110 ILE A O 1
ATOM 843 N N . PRO A 1 111 ? 3.997 3.071 7.230 1.00 97.75 111 PRO A N 1
ATOM 844 C CA . PRO A 1 111 ? 4.547 2.599 5.967 1.00 97.75 111 PRO A CA 1
ATOM 845 C C . PRO A 1 111 ? 5.138 1.198 6.113 1.00 97.75 111 PRO A C 1
ATOM 847 O O . PRO A 1 111 ? 5.830 0.904 7.090 1.00 97.75 111 PRO A O 1
ATOM 850 N N . MET A 1 112 ? 4.882 0.343 5.128 1.00 96.81 112 MET A N 1
ATOM 851 C CA . MET A 1 112 ? 5.544 -0.956 5.010 1.00 96.81 112 MET A CA 1
ATOM 852 C C . MET A 1 112 ? 6.820 -0.829 4.179 1.00 96.81 112 MET A C 1
ATOM 854 O O . MET A 1 112 ? 6.985 0.110 3.406 1.00 96.81 112 MET A O 1
ATOM 858 N N . SER A 1 113 ? 7.730 -1.794 4.316 1.00 95.31 113 SER A N 1
ATOM 859 C CA . SER A 1 113 ? 8.916 -1.850 3.460 1.00 95.31 113 SER A CA 1
ATOM 860 C C . SER A 1 113 ? 8.532 -1.992 1.985 1.00 95.31 113 SER A C 1
ATOM 862 O O . SER A 1 113 ? 7.574 -2.691 1.635 1.00 95.31 113 SER A O 1
ATOM 864 N N . PHE A 1 114 ? 9.322 -1.372 1.110 1.00 95.44 114 PHE A N 1
ATOM 865 C CA . PHE A 1 114 ? 9.191 -1.536 -0.333 1.00 95.44 114 PHE A CA 1
ATOM 866 C C . PHE A 1 114 ? 9.248 -3.022 -0.737 1.00 95.44 114 PHE A C 1
ATOM 868 O O . PHE A 1 114 ? 10.015 -3.799 -0.171 1.00 95.44 114 PHE A O 1
ATOM 875 N N . GLY A 1 115 ? 8.452 -3.411 -1.735 1.00 93.50 115 GLY A N 1
ATOM 876 C CA . GLY A 1 115 ? 8.398 -4.782 -2.244 1.00 93.50 115 GLY A CA 1
ATOM 877 C C . GLY A 1 115 ? 7.543 -5.740 -1.409 1.00 93.50 115 GLY A C 1
ATOM 878 O O . GLY A 1 115 ? 7.573 -6.942 -1.658 1.00 93.50 115 GLY A O 1
ATOM 879 N N . THR A 1 116 ? 6.770 -5.244 -0.438 1.00 95.38 116 THR A N 1
ATOM 880 C CA . THR A 1 116 ? 5.856 -6.085 0.348 1.00 95.38 116 THR A CA 1
ATOM 881 C C . THR A 1 116 ? 4.661 -6.517 -0.506 1.00 95.38 116 THR A C 1
ATOM 883 O O . THR A 1 116 ? 3.778 -5.709 -0.796 1.00 95.38 116 THR A O 1
ATOM 886 N N . VAL A 1 117 ? 4.613 -7.795 -0.896 1.00 95.06 117 VAL A N 1
ATOM 887 C CA . VAL A 1 117 ? 3.545 -8.359 -1.736 1.00 95.06 117 VAL A CA 1
ATOM 888 C C . VAL A 1 117 ? 2.927 -9.601 -1.091 1.00 95.06 117 VAL A C 1
ATOM 890 O O . VAL A 1 117 ? 3.633 -10.510 -0.661 1.00 95.06 117 VAL A O 1
ATOM 893 N N . PHE A 1 118 ? 1.597 -9.653 -1.067 1.00 94.69 118 PHE A N 1
ATOM 894 C CA . PHE A 1 118 ? 0.791 -10.802 -0.642 1.00 94.69 118 PHE A CA 1
ATOM 895 C C . PHE A 1 118 ? 0.107 -11.460 -1.841 1.00 94.69 118 PHE A C 1
ATOM 897 O O . PHE A 1 118 ? 0.039 -10.867 -2.917 1.00 94.69 118 PHE A O 1
ATOM 904 N N . ARG A 1 119 ? -0.408 -12.687 -1.691 1.00 92.12 119 ARG A N 1
ATOM 905 C CA . ARG A 1 119 ? -1.101 -13.371 -2.798 1.00 92.12 119 ARG A CA 1
ATOM 906 C C . ARG A 1 119 ? -2.563 -12.958 -2.869 1.00 92.12 119 ARG A C 1
ATOM 908 O O . ARG A 1 119 ? -3.064 -12.692 -3.953 1.00 92.12 119 ARG A O 1
ATOM 915 N N . THR A 1 120 ? -3.225 -12.883 -1.719 1.00 93.75 120 THR A N 1
ATOM 916 C CA . THR A 1 120 ? -4.666 -12.634 -1.635 1.00 93.75 120 THR A CA 1
ATOM 917 C C . THR A 1 120 ? -5.009 -11.573 -0.594 1.00 93.75 120 THR A C 1
ATOM 919 O O . THR A 1 120 ? -4.209 -11.245 0.284 1.00 93.75 120 THR A O 1
ATOM 922 N N . ASP A 1 121 ? -6.233 -11.046 -0.677 1.00 95.38 121 ASP A N 1
ATOM 923 C CA . ASP A 1 121 ? -6.774 -10.164 0.363 1.00 95.38 121 ASP A CA 1
ATOM 924 C C . ASP A 1 121 ? -6.954 -10.923 1.695 1.00 95.38 121 ASP A C 1
ATOM 926 O O . ASP A 1 121 ? -6.863 -10.314 2.758 1.00 95.38 121 ASP A O 1
ATOM 930 N N . ASP A 1 122 ? -7.173 -12.243 1.660 1.00 96.06 122 ASP A N 1
ATOM 931 C CA . ASP A 1 122 ? -7.288 -13.078 2.863 1.00 96.06 122 ASP A CA 1
ATOM 932 C C . ASP A 1 122 ? -5.957 -13.209 3.609 1.00 96.06 122 ASP A C 1
ATOM 934 O O . ASP A 1 122 ? -5.935 -13.051 4.830 1.00 96.06 122 ASP A O 1
ATOM 938 N N . ASP A 1 123 ? -4.837 -13.387 2.897 1.00 95.94 123 ASP A N 1
ATOM 939 C CA . ASP A 1 123 ? -3.506 -13.411 3.526 1.00 95.94 123 ASP A CA 1
ATOM 940 C C . ASP A 1 123 ? -3.226 -12.100 4.278 1.00 95.94 123 ASP A C 1
ATOM 942 O O . ASP A 1 123 ? -2.671 -12.095 5.378 1.00 95.94 123 ASP A O 1
ATOM 946 N N . ILE A 1 124 ? -3.651 -10.973 3.695 1.00 97.25 124 ILE A N 1
ATOM 947 C CA . ILE A 1 124 ? -3.534 -9.653 4.317 1.00 97.25 124 ILE A CA 1
ATOM 948 C C . ILE A 1 124 ? -4.403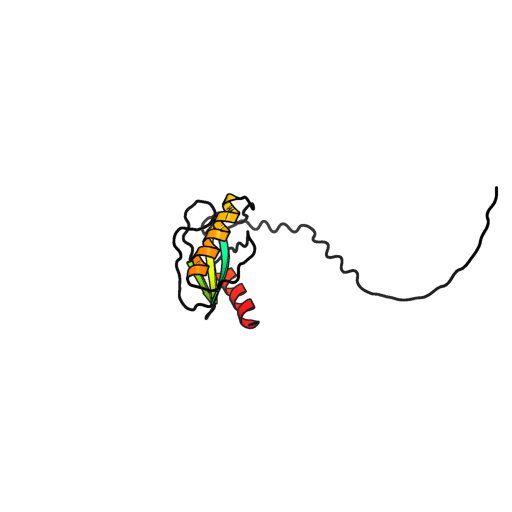 -9.574 5.575 1.00 97.25 124 ILE A C 1
ATOM 950 O O . ILE A 1 124 ? -3.933 -9.090 6.605 1.00 97.25 124 ILE A O 1
ATOM 954 N N . ARG A 1 125 ? -5.653 -10.058 5.530 1.00 97.88 125 ARG A N 1
ATOM 955 C CA . ARG A 1 125 ? -6.548 -10.059 6.702 1.00 97.88 125 ARG A CA 1
ATOM 956 C C . ARG A 1 125 ? -5.983 -10.880 7.857 1.00 97.88 125 ARG A C 1
ATOM 958 O O . ARG A 1 125 ? -6.080 -10.431 8.996 1.00 97.88 125 ARG A O 1
ATOM 965 N N . GLU A 1 126 ? -5.369 -12.031 7.589 1.00 97.69 126 GLU A N 1
ATOM 966 C CA . GLU A 1 126 ? -4.740 -12.841 8.640 1.00 97.69 126 GLU A CA 1
ATOM 967 C C . GLU A 1 126 ? -3.546 -12.122 9.285 1.00 97.69 126 GLU A C 1
ATOM 969 O O . GLU A 1 126 ? -3.409 -12.131 10.511 1.00 97.69 126 GLU A O 1
ATOM 974 N N . VAL A 1 127 ? -2.731 -11.406 8.501 1.00 96.06 127 VAL A N 1
ATOM 975 C CA . VAL A 1 127 ? -1.663 -10.557 9.058 1.00 96.06 127 VAL A CA 1
ATOM 976 C C . VAL A 1 127 ? -2.233 -9.409 9.889 1.00 96.06 127 VAL A C 1
ATOM 978 O O . VAL A 1 127 ? -1.781 -9.192 11.014 1.00 96.06 127 VAL A O 1
ATOM 981 N N . LEU A 1 128 ? -3.247 -8.699 9.385 1.00 97.75 128 LEU A N 1
ATOM 982 C CA . LEU A 1 128 ? -3.893 -7.611 10.127 1.00 97.75 128 LEU A CA 1
ATOM 983 C C . LEU A 1 128 ? -4.493 -8.106 11.446 1.00 97.75 128 LEU A C 1
ATOM 985 O O . LEU A 1 128 ? -4.348 -7.442 12.467 1.00 97.75 128 LEU A O 1
ATOM 989 N N . LYS A 1 129 ? -5.101 -9.294 11.458 1.00 97.94 129 LYS A N 1
ATOM 990 C CA . LYS A 1 129 ? -5.611 -9.939 12.672 1.00 97.94 129 LYS A CA 1
ATOM 991 C C . LYS A 1 129 ? -4.511 -10.221 13.694 1.00 97.94 129 LYS A C 1
ATOM 993 O O . LYS A 1 129 ? -4.714 -9.963 14.879 1.00 97.94 129 LYS A O 1
ATOM 998 N N . GLY A 1 130 ? -3.354 -10.712 13.246 1.00 96.38 130 GLY A N 1
ATOM 999 C CA . GLY A 1 130 ? -2.185 -10.921 14.104 1.00 96.38 130 GLY A CA 1
ATOM 1000 C C . GLY A 1 130 ? -1.651 -9.619 14.709 1.00 96.38 130 GLY A C 1
ATOM 1001 O O . GLY A 1 130 ? -1.389 -9.560 15.911 1.00 96.38 130 GLY A O 1
ATOM 1002 N N . ILE A 1 131 ? -1.554 -8.562 13.894 1.00 93.88 131 ILE A N 1
ATOM 1003 C CA . ILE A 1 131 ? -1.156 -7.218 14.342 1.00 93.88 131 ILE A CA 1
ATOM 1004 C C . ILE A 1 131 ? -2.152 -6.695 15.378 1.00 93.88 131 ILE A C 1
ATOM 1006 O O . ILE A 1 131 ? -1.747 -6.275 16.456 1.00 93.88 131 ILE A O 1
ATOM 1010 N N . TYR A 1 132 ? -3.449 -6.781 15.081 1.00 95.19 132 TYR A N 1
ATOM 1011 C CA . TYR A 1 132 ? -4.512 -6.264 15.937 1.00 95.19 132 TYR A CA 1
ATOM 1012 C C . TYR A 1 132 ? -4.542 -6.908 17.321 1.00 95.19 132 TYR A C 1
ATOM 1014 O O . TYR A 1 132 ? -4.772 -6.230 18.312 1.00 95.19 132 TYR A O 1
ATOM 1022 N N . ALA A 1 133 ? -4.279 -8.214 17.406 1.00 93.88 133 ALA A N 1
ATOM 1023 C CA . ALA A 1 133 ? -4.219 -8.924 18.682 1.00 93.88 133 ALA A CA 1
ATOM 1024 C C . ALA A 1 133 ? -3.057 -8.467 19.589 1.00 93.88 133 ALA A C 1
ATOM 1026 O O . ALA A 1 133 ? -3.027 -8.834 20.761 1.00 93.88 133 ALA A O 1
ATOM 1027 N N . SER A 1 134 ? -2.103 -7.711 19.038 1.00 90.38 134 SER A N 1
ATOM 1028 C CA . SER A 1 134 ? -0.918 -7.205 19.736 1.00 90.38 134 SER A CA 1
ATOM 1029 C C . SER A 1 134 ? -0.955 -5.689 19.983 1.00 90.38 134 SER A C 1
ATOM 1031 O O . SER A 1 134 ? 0.014 -5.163 20.533 1.00 90.38 134 SER A O 1
ATOM 1033 N N . LEU A 1 135 ? -2.019 -4.998 19.548 1.00 81.50 135 LEU A N 1
ATOM 1034 C CA . LEU A 1 135 ? -2.279 -3.579 19.835 1.00 81.50 135 LEU A CA 1
ATOM 1035 C C . LEU A 1 135 ? -2.884 -3.414 21.236 1.00 81.50 135 LEU A C 1
ATOM 1037 O O . LEU A 1 135 ? -2.505 -2.428 21.906 1.00 81.50 135 LEU A O 1
#

Radius of gyration: 24.45 Å; chains: 1; bounding box: 84×41×48 Å

Secondary structure (DSSP, 8-state):
-------------------------------PPPTTS-EEEEEEEEE-SS--EEES--SSSS-PPEEEEEETTEEEEEEEES-S-----HHHHHHHHHHHHHHHTTS-EEEPPTT-EES-HHHHHHHHHHHHTT-